Protein AF-A0A804NHC3-F1 (afdb_monomer_lite)

Secondary structure (DSSP, 8-state):
-HHHHHHHHHTTT-TTTS-EEEE-S---EEEETTSEEEGGGGTTT----GGGEEE-SSEEEE-PPTTS-HHHHHHHHHHHHHTS-STTGGGEEEEEGGGS-GGG---S-TTS-SEEEEE-TT-EEESS--S---EEEE--S-TTSGGG---EEEESTTS---

Organism: Zea mays (NCBI:txid4577)

InterPro domains:
  IPR002591 Type I phosphodiesterase/nucleotide pyrophosphatase/phosphate transferase [PF01663] (1-142)
  IPR017850 Alkaline-phosphatase-like, core domain superfamily [G3DSA:3.40.720.10] (1-161)
  IPR017850 Alkaline-phosphatase-like, core domain superfamily [SSF53649] (1-160)

Foldseek 3Di:
DVVVVQVVCVVVVRNQVDKDKDKDPWFKDKAKPVQEWAQVLLVVQDDDDPVQFPDWPPKTAGADDPPDDPVSVQVSLLCSLPVVSTVNSVQKHKDQQVGPDVVVVRRPDPVGHRMMIAGDPRHGYDHDDDPDIDMDMDEDHPCPDPRTDMDIDIHYDPDDDD

Radius of gyration: 21.31 Å; chains: 1; bounding box: 55×35×52 Å

pLDDT: mean 95.4, std 6.3, range [45.69, 98.81]

Structure (mmCIF, N/CA/C/O backbone):
data_AF-A0A804NHC3-F1
#
_entry.id   AF-A0A804NHC3-F1
#
loop_
_atom_site.group_PDB
_atom_site.id
_atom_site.type_symbol
_atom_site.label_atom_id
_atom_site.label_alt_id
_atom_site.label_comp_id
_atom_site.label_asym_id
_atom_site.label_entity_id
_atom_site.label_seq_id
_atom_site.pdbx_PDB_ins_code
_atom_site.Cartn_x
_atom_site.Cartn_y
_atom_site.Cartn_z
_atom_site.occupancy
_atom_site.B_iso_or_equiv
_atom_site.auth_seq_id
_atom_site.auth_comp_id
_atom_site.auth_asym_id
_atom_site.auth_atom_id
_atom_site.pdbx_PDB_model_num
ATOM 1 N N . MET A 1 1 ? -24.848 9.645 10.558 1.00 91.00 1 MET A N 1
ATOM 2 C CA . MET A 1 1 ? -25.068 8.185 10.711 1.00 91.00 1 MET A CA 1
ATOM 3 C C . MET A 1 1 ? -24.759 7.697 12.118 1.00 91.00 1 MET A C 1
ATOM 5 O O . MET A 1 1 ? -25.668 7.161 12.732 1.00 91.00 1 MET A O 1
ATOM 9 N N . LEU A 1 2 ? -23.549 7.920 12.648 1.00 94.94 2 LEU A N 1
ATOM 10 C CA . LEU A 1 2 ? -23.178 7.491 14.006 1.00 94.94 2 LEU A CA 1
ATOM 11 C C . LEU A 1 2 ? -24.168 7.971 15.083 1.00 94.94 2 LEU A C 1
ATOM 13 O O . LEU A 1 2 ? -24.658 7.164 15.860 1.00 94.94 2 LEU A O 1
ATOM 17 N N . GLY A 1 3 ? -24.576 9.243 15.040 1.00 96.31 3 GLY A N 1
ATOM 18 C CA . GLY A 1 3 ? -25.588 9.765 15.968 1.00 96.31 3 GLY A CA 1
ATOM 19 C C . GLY A 1 3 ? -26.942 9.043 15.904 1.00 96.31 3 GLY A C 1
ATOM 20 O O . GLY A 1 3 ? -27.609 8.919 16.920 1.00 96.31 3 GLY A O 1
ATOM 21 N N . ARG A 1 4 ? -27.334 8.489 14.745 1.00 98.00 4 ARG A N 1
ATOM 22 C CA . ARG A 1 4 ? -28.567 7.687 14.623 1.00 98.00 4 ARG A CA 1
ATOM 23 C C . ARG A 1 4 ? -28.433 6.340 15.337 1.00 98.00 4 ARG A C 1
ATOM 25 O O . ARG A 1 4 ? -29.408 5.877 15.918 1.00 98.00 4 ARG A O 1
ATOM 32 N N . LEU A 1 5 ? -27.255 5.716 15.267 1.00 97.06 5 LEU A N 1
ATOM 33 C CA . LEU A 1 5 ? -26.963 4.486 16.006 1.00 97.06 5 LEU A CA 1
ATOM 34 C C . LEU A 1 5 ? -27.005 4.753 17.516 1.00 97.06 5 LEU A C 1
ATOM 36 O O . LEU A 1 5 ? -27.736 4.063 18.216 1.00 97.06 5 LEU A O 1
ATOM 40 N N . ILE A 1 6 ? -26.286 5.783 17.979 1.00 97.06 6 ILE A N 1
ATOM 41 C CA . ILE A 1 6 ? -26.224 6.183 19.396 1.00 97.06 6 ILE A CA 1
ATOM 42 C C . ILE A 1 6 ? -27.629 6.478 19.932 1.00 97.06 6 ILE A C 1
ATOM 44 O O . ILE A 1 6 ? -28.082 5.787 20.839 1.00 97.06 6 ILE A O 1
ATOM 48 N N . ALA A 1 7 ? -28.374 7.381 19.286 1.00 98.06 7 ALA A N 1
ATOM 49 C CA . ALA A 1 7 ? -29.740 7.713 19.695 1.00 98.06 7 ALA A CA 1
ATOM 50 C C . ALA A 1 7 ? -30.670 6.484 19.714 1.00 98.06 7 ALA A C 1
ATOM 52 O O . ALA A 1 7 ? -31.565 6.373 20.549 1.00 98.06 7 ALA A O 1
ATOM 53 N N . GLY A 1 8 ? -30.465 5.532 18.798 1.00 98.31 8 GLY A N 1
ATOM 54 C CA . GLY A 1 8 ? -31.223 4.283 18.766 1.00 98.31 8 GLY A CA 1
ATOM 55 C C . GLY A 1 8 ? -30.918 3.344 19.937 1.00 98.31 8 GLY A C 1
ATOM 56 O O . GLY A 1 8 ? -31.832 2.656 20.401 1.00 98.31 8 GLY A O 1
ATOM 57 N N . LEU A 1 9 ? -29.666 3.308 20.400 1.00 97.94 9 LEU A N 1
ATOM 58 C CA . LEU A 1 9 ? -29.237 2.537 21.570 1.00 97.94 9 LEU A CA 1
ATOM 59 C C . LEU A 1 9 ? -29.714 3.191 22.870 1.00 97.94 9 LEU A C 1
ATOM 61 O O . LEU A 1 9 ? -30.250 2.498 23.734 1.00 97.94 9 LEU A O 1
ATOM 65 N N . GLU A 1 10 ? -29.597 4.514 22.980 1.00 97.69 10 GLU A N 1
ATOM 66 C CA . GLU A 1 10 ? -30.080 5.290 24.129 1.00 97.69 10 GLU A CA 1
ATOM 67 C C . GLU A 1 10 ? -31.594 5.139 24.307 1.00 97.69 10 GLU A C 1
ATOM 69 O O . GLU A 1 10 ? -32.058 4.813 25.395 1.00 97.69 10 GLU A O 1
ATOM 74 N N . ALA A 1 11 ? -32.374 5.258 23.225 1.00 98.38 11 ALA A N 1
ATOM 75 C CA . ALA A 1 11 ? -33.830 5.085 23.265 1.00 98.38 11 ALA A CA 1
ATOM 76 C C . ALA A 1 11 ? -34.277 3.675 23.701 1.00 98.38 11 ALA A C 1
ATOM 78 O O . ALA A 1 11 ? -35.437 3.478 24.057 1.00 98.38 11 ALA A O 1
ATOM 79 N N . ARG A 1 12 ? -33.376 2.687 23.652 1.00 98.12 12 ARG A N 1
ATOM 80 C CA . ARG A 1 12 ? -33.605 1.312 24.124 1.00 98.12 12 ARG A CA 1
ATOM 81 C C . ARG A 1 12 ? -33.011 1.051 25.508 1.00 98.12 12 ARG A C 1
ATOM 83 O O . ARG A 1 12 ? -33.126 -0.068 25.990 1.00 98.12 12 ARG A O 1
ATOM 90 N N . GLY A 1 13 ? -32.372 2.046 26.127 1.00 97.38 13 GLY A N 1
ATOM 91 C CA . GLY A 1 13 ? -31.669 1.895 27.400 1.00 97.38 13 GLY A CA 1
ATOM 92 C C . GLY A 1 13 ? -30.439 0.989 27.323 1.00 97.38 13 GLY A C 1
ATOM 93 O O . GLY A 1 13 ? -30.025 0.474 28.346 1.00 97.38 13 GLY A O 1
ATOM 94 N N . MET A 1 14 ? -29.875 0.770 26.129 1.00 96.88 14 MET A N 1
ATOM 95 C CA . MET A 1 14 ? -28.789 -0.197 25.899 1.00 96.88 14 MET A CA 1
ATOM 96 C C . MET A 1 14 ? -27.424 0.453 25.664 1.00 96.88 14 MET A C 1
ATOM 98 O O . MET A 1 14 ? -26.438 -0.250 25.459 1.00 96.88 14 MET A O 1
ATOM 102 N N . PHE A 1 15 ? -27.351 1.783 25.606 1.00 95.50 15 PHE A N 1
ATOM 103 C CA . PHE A 1 15 ? -26.127 2.472 25.191 1.00 95.50 15 PHE A CA 1
ATOM 104 C C . PHE A 1 15 ? -24.927 2.177 26.106 1.00 95.50 15 PHE A C 1
ATOM 106 O O . PHE A 1 15 ? -23.815 2.022 25.608 1.00 95.50 15 PHE A O 1
ATOM 113 N N . GLU A 1 16 ? -25.162 2.000 27.407 1.00 94.44 16 GLU A N 1
ATOM 114 C CA . GLU A 1 16 ? -24.123 1.665 28.393 1.00 94.44 16 GLU A CA 1
ATOM 115 C C . GLU A 1 16 ? -23.833 0.159 28.507 1.00 94.44 16 GLU A C 1
ATOM 117 O O . GLU A 1 16 ? -22.869 -0.239 29.156 1.00 94.44 16 GLU A O 1
ATOM 122 N N . ASP A 1 17 ? -24.623 -0.690 27.843 1.00 95.25 17 ASP A N 1
ATOM 123 C CA . ASP A 1 17 ? -24.467 -2.151 27.870 1.00 95.25 17 ASP A CA 1
ATOM 124 C C . ASP A 1 17 ? -23.790 -2.699 26.604 1.00 95.25 17 ASP A C 1
ATOM 126 O O . ASP A 1 17 ? -23.394 -3.868 26.538 1.00 95.25 17 ASP A O 1
ATOM 130 N N . VAL A 1 18 ? -23.650 -1.865 25.571 1.00 95.88 18 VAL A N 1
ATOM 131 C CA . VAL A 1 18 ? -23.096 -2.247 24.270 1.00 95.88 18 VAL A CA 1
ATOM 132 C C . VAL A 1 18 ? -21.671 -1.726 24.122 1.00 95.88 18 VAL A C 1
ATOM 134 O O . VAL A 1 18 ? -21.406 -0.534 24.225 1.00 95.88 18 VAL A O 1
ATOM 137 N N . ASN A 1 19 ? -20.750 -2.634 23.795 1.00 96.25 19 ASN A N 1
ATOM 138 C CA . ASN A 1 19 ? -19.387 -2.271 23.414 1.00 96.25 19 ASN A CA 1
ATOM 139 C C . ASN A 1 19 ? -19.358 -1.838 21.945 1.00 96.25 19 ASN A C 1
ATOM 141 O O . ASN A 1 19 ? -19.640 -2.636 21.049 1.00 96.25 19 ASN A O 1
ATOM 145 N N . ILE A 1 20 ? -18.987 -0.587 21.699 1.00 95.31 20 ILE A N 1
ATOM 146 C CA . ILE A 1 20 ? -18.818 -0.002 20.372 1.00 95.31 20 ILE A CA 1
ATOM 147 C C . ILE A 1 20 ? -17.328 0.211 20.134 1.00 95.31 20 ILE A C 1
ATOM 149 O O . ILE A 1 20 ? -16.644 0.830 20.946 1.00 95.31 20 ILE A O 1
ATOM 153 N N . ILE A 1 21 ? -16.840 -0.270 18.992 1.00 96.12 21 ILE A N 1
ATOM 154 C CA . ILE A 1 21 ? -15.496 0.018 18.492 1.00 96.12 21 ILE A CA 1
ATOM 155 C C . ILE A 1 21 ? -15.666 0.733 17.153 1.00 96.12 21 ILE A C 1
ATOM 157 O O . ILE A 1 21 ? -16.113 0.138 16.172 1.00 96.12 21 ILE A O 1
ATOM 161 N N . LEU A 1 22 ? -15.349 2.023 17.128 1.00 96.50 22 LEU A N 1
ATOM 162 C CA . LEU A 1 22 ? -15.301 2.834 15.923 1.00 96.50 22 LEU A CA 1
ATOM 163 C C . LEU A 1 22 ? -13.873 2.826 15.382 1.00 96.50 22 LEU A C 1
ATOM 165 O O . LEU A 1 22 ? -12.938 3.252 16.059 1.00 96.50 22 LEU A O 1
ATOM 169 N N . VAL A 1 23 ? -13.725 2.361 14.147 1.00 97.44 23 VAL A N 1
ATOM 170 C CA . VAL A 1 23 ? -12.436 2.219 13.467 1.00 97.44 23 VAL A CA 1
ATOM 171 C C . VAL A 1 23 ? -12.490 2.839 12.076 1.00 97.44 23 VAL A C 1
ATOM 173 O O . VAL A 1 23 ? -13.568 3.001 11.503 1.00 97.44 23 VAL A O 1
ATOM 176 N N . GLY A 1 24 ? -11.319 3.144 11.528 1.00 97.44 24 GLY A N 1
ATOM 177 C CA . GLY A 1 24 ? -11.111 3.260 10.086 1.00 97.44 24 GLY A CA 1
ATOM 178 C C . GLY A 1 24 ? -10.131 2.186 9.612 1.00 97.44 24 GLY A C 1
ATOM 179 O O . GLY A 1 24 ? -9.425 1.579 10.419 1.00 97.44 24 GLY A O 1
ATOM 180 N N . ASP A 1 25 ? -10.030 1.991 8.310 1.00 97.94 25 ASP A N 1
ATOM 181 C CA . ASP A 1 25 ? -9.044 1.116 7.676 1.00 97.94 25 ASP A CA 1
ATOM 182 C C . ASP A 1 25 ? -7.668 1.784 7.541 1.00 97.94 25 ASP A C 1
ATOM 184 O O . ASP A 1 25 ? -6.656 1.189 7.911 1.00 97.94 25 ASP A O 1
ATOM 188 N N . HIS A 1 26 ? -7.626 3.026 7.062 1.00 98.06 26 HIS A N 1
ATOM 189 C CA . HIS A 1 26 ? -6.405 3.805 6.872 1.00 98.06 26 HIS A CA 1
ATOM 190 C C . HIS A 1 26 ? -6.675 5.315 6.905 1.00 98.06 26 HIS A C 1
ATOM 192 O O . HIS A 1 26 ? -7.815 5.781 6.867 1.00 98.06 26 HIS A O 1
ATOM 198 N N . GLY A 1 27 ? -5.599 6.097 6.958 1.00 98.00 27 GLY A N 1
ATOM 199 C CA . GLY A 1 27 ? -5.665 7.544 6.784 1.00 98.00 27 GLY A CA 1
ATOM 200 C C . GLY A 1 27 ? -5.722 7.983 5.312 1.00 98.00 27 GLY A C 1
ATOM 201 O O . GLY A 1 27 ? -6.096 7.219 4.421 1.00 98.00 27 GLY A O 1
ATOM 202 N N . MET A 1 28 ? -5.376 9.242 5.050 1.00 98.06 28 MET A N 1
ATOM 203 C CA . MET A 1 28 ? -5.448 9.875 3.730 1.00 98.06 28 MET A CA 1
ATOM 204 C C . MET A 1 28 ? -4.435 11.020 3.638 1.00 98.06 28 MET A C 1
ATOM 206 O O . MET A 1 28 ? -4.280 11.790 4.586 1.00 98.06 28 MET A O 1
ATOM 210 N N . VAL A 1 29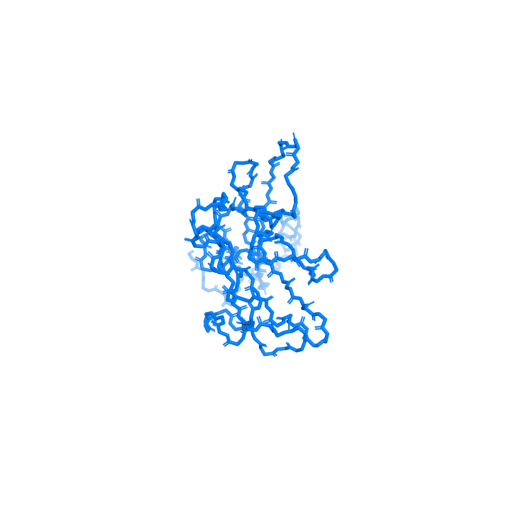 ? -3.802 11.193 2.476 1.00 97.12 29 VAL A N 1
ATOM 211 C CA . VAL A 1 29 ? -2.927 12.338 2.186 1.00 97.12 29 VAL A CA 1
ATOM 212 C C . VAL A 1 29 ? -3.292 13.003 0.863 1.00 97.12 29 VAL A C 1
ATOM 214 O O . VAL A 1 29 ? -3.693 12.347 -0.096 1.00 97.12 29 VAL A O 1
ATOM 217 N N . GLY A 1 30 ? -3.152 14.328 0.806 1.00 96.00 30 GLY A N 1
ATOM 218 C CA . GLY A 1 30 ? -3.321 15.085 -0.430 1.00 96.00 30 GLY A CA 1
ATOM 219 C C . GLY A 1 30 ? -2.191 14.811 -1.425 1.00 96.00 30 GLY A C 1
ATOM 220 O O . GLY A 1 30 ? -1.014 14.811 -1.063 1.00 96.00 30 GLY A O 1
ATOM 221 N N . THR A 1 31 ? -2.545 14.633 -2.692 1.00 93.81 31 THR A N 1
ATOM 222 C CA . THR A 1 31 ? -1.613 14.487 -3.814 1.00 93.81 31 THR A CA 1
ATOM 223 C C . THR A 1 31 ? -1.918 15.536 -4.878 1.00 93.81 31 THR A C 1
ATOM 225 O O . THR A 1 31 ? -3.068 15.932 -5.050 1.00 93.81 31 THR A O 1
ATOM 228 N N . CYS A 1 32 ? -0.886 16.009 -5.575 1.00 88.19 32 CYS A N 1
ATOM 229 C CA . CYS A 1 32 ? -0.989 16.975 -6.671 1.00 88.19 32 CYS A CA 1
ATOM 230 C C . CYS A 1 32 ? 0.146 16.748 -7.677 1.00 88.19 32 CYS A C 1
ATOM 232 O O . CYS A 1 32 ? 1.221 16.264 -7.306 1.00 88.19 32 CYS A O 1
ATOM 234 N N . ASP A 1 33 ? -0.027 17.231 -8.906 1.00 80.56 33 ASP A N 1
ATOM 235 C CA . ASP A 1 33 ? 0.879 17.011 -10.053 1.00 80.56 33 ASP A CA 1
ATOM 236 C C . ASP A 1 33 ? 2.236 17.745 -9.998 1.00 80.56 33 ASP A C 1
ATOM 238 O O . ASP A 1 33 ? 2.908 17.988 -11.001 1.00 80.56 33 ASP A O 1
ATOM 242 N N . ARG A 1 34 ? 2.702 18.076 -8.791 1.00 82.19 34 ARG A N 1
ATOM 243 C CA . ARG A 1 34 ? 4.067 18.561 -8.531 1.00 82.19 34 ARG A CA 1
ATOM 244 C C . ARG A 1 34 ? 4.989 17.461 -8.003 1.00 82.19 34 ARG A C 1
ATOM 246 O O . ARG A 1 34 ? 6.190 17.506 -8.270 1.00 82.19 34 ARG A O 1
ATOM 253 N N . LYS A 1 35 ? 4.430 16.473 -7.300 1.00 93.75 35 LYS A N 1
ATOM 254 C CA . LYS A 1 35 ? 5.140 15.369 -6.641 1.00 93.75 35 LYS A CA 1
ATOM 255 C C . LYS A 1 35 ? 4.993 14.074 -7.450 1.00 93.75 35 LYS A C 1
ATOM 257 O O . LYS A 1 35 ? 4.358 13.126 -7.006 1.00 93.75 35 LYS A O 1
ATOM 262 N N . LEU A 1 36 ? 5.525 14.074 -8.671 1.00 95.06 36 LEU A N 1
ATOM 263 C CA . LEU A 1 36 ? 5.405 12.964 -9.626 1.00 95.06 36 LEU A CA 1
ATOM 264 C C . LEU A 1 36 ? 6.765 12.334 -9.925 1.00 95.06 36 LEU A C 1
ATOM 266 O O . LEU A 1 36 ? 7.725 13.074 -10.140 1.00 95.06 36 LEU A O 1
ATOM 270 N N . VAL A 1 37 ? 6.803 11.006 -9.998 1.00 96.50 37 VAL A N 1
ATOM 271 C CA . VAL A 1 37 ? 7.880 10.208 -10.603 1.00 96.50 37 VAL A CA 1
ATOM 272 C C . VAL A 1 37 ? 7.319 9.556 -11.865 1.00 96.50 37 VAL A C 1
ATOM 274 O O . VAL A 1 37 ? 6.265 8.920 -11.808 1.00 96.50 37 VAL A O 1
ATOM 277 N N . PHE A 1 38 ? 7.997 9.720 -13.002 1.00 95.56 38 PHE A N 1
ATOM 278 C CA . PHE A 1 38 ? 7.553 9.155 -14.279 1.00 95.56 38 PHE A CA 1
ATOM 279 C C . PHE A 1 38 ? 8.408 7.954 -14.673 1.00 95.56 38 PHE A C 1
ATOM 281 O O . PHE A 1 38 ? 9.619 8.083 -14.833 1.00 95.56 38 PHE A O 1
ATOM 288 N N . LEU A 1 39 ? 7.782 6.791 -14.867 1.00 96.81 39 LEU A N 1
ATOM 289 C CA . LEU A 1 39 ? 8.512 5.559 -15.183 1.00 96.81 39 LEU A CA 1
ATOM 290 C C . LEU A 1 39 ? 9.156 5.585 -16.576 1.00 96.81 39 LEU A C 1
ATOM 292 O O . LEU A 1 39 ? 10.204 4.977 -16.757 1.00 96.81 39 LEU A O 1
ATOM 296 N N . GLU A 1 40 ? 8.598 6.315 -17.546 1.00 95.94 40 GLU A N 1
ATOM 297 C CA . GLU A 1 40 ? 9.216 6.462 -18.875 1.00 95.94 40 GLU A CA 1
ATOM 298 C C . GLU A 1 40 ? 10.606 7.120 -18.838 1.00 95.94 40 GLU A C 1
ATOM 300 O O . GLU A 1 40 ? 11.427 6.870 -19.718 1.00 95.94 40 GLU A O 1
ATOM 305 N N . GLU A 1 41 ? 10.906 7.923 -17.809 1.00 96.75 41 GLU A N 1
ATOM 306 C CA . GLU A 1 41 ? 12.218 8.564 -17.651 1.00 96.75 41 GLU A CA 1
ATOM 307 C C . GLU A 1 41 ? 13.324 7.542 -17.311 1.00 96.75 41 GLU A C 1
ATOM 309 O O . GLU A 1 41 ? 14.508 7.854 -17.438 1.00 96.75 41 GLU A O 1
ATOM 314 N N . LEU A 1 42 ? 12.957 6.301 -16.957 1.00 97.81 42 LEU A N 1
ATOM 315 C CA . LEU A 1 42 ? 13.883 5.183 -16.741 1.00 97.81 42 LEU A CA 1
ATOM 316 C C . LEU A 1 42 ? 14.326 4.481 -18.032 1.00 97.81 42 LEU A C 1
ATOM 318 O O . LEU A 1 42 ? 15.210 3.628 -17.963 1.00 97.81 42 LEU A O 1
ATOM 322 N N . ALA A 1 43 ? 13.786 4.852 -19.200 1.00 96.94 43 ALA A N 1
ATOM 323 C CA . ALA A 1 43 ? 14.103 4.221 -20.485 1.00 96.94 43 ALA A CA 1
ATOM 324 C C . ALA A 1 43 ? 15.612 4.050 -20.791 1.00 96.94 43 ALA A C 1
ATOM 326 O O . ALA A 1 43 ? 15.961 3.038 -21.398 1.00 96.94 43 ALA A O 1
ATOM 327 N N . PRO A 1 44 ? 16.531 4.953 -20.372 1.00 97.81 44 PRO A N 1
ATOM 328 C CA . PRO A 1 44 ? 17.969 4.740 -20.570 1.00 97.81 44 PRO A CA 1
ATOM 329 C C . PRO A 1 44 ? 18.570 3.556 -19.791 1.00 97.81 44 PRO A C 1
ATOM 331 O O . PRO A 1 44 ? 19.627 3.068 -20.180 1.00 97.81 44 PRO A O 1
ATOM 334 N N . TRP A 1 45 ? 17.928 3.105 -18.709 1.00 98.25 45 TRP A N 1
ATOM 335 C CA . TRP A 1 45 ? 18.373 1.968 -17.889 1.00 98.25 45 TRP A CA 1
ATOM 336 C C . TRP A 1 45 ? 17.544 0.718 -18.142 1.00 98.25 45 TRP A C 1
ATOM 338 O O . TRP A 1 45 ? 18.069 -0.397 -18.132 1.00 98.25 45 TRP A O 1
ATOM 348 N N . ILE A 1 46 ? 16.238 0.894 -18.340 1.00 97.31 46 ILE A N 1
ATOM 349 C CA . ILE A 1 46 ? 15.303 -0.206 -18.513 1.00 97.31 46 ILE A CA 1
ATOM 350 C C . ILE A 1 46 ? 14.061 0.229 -19.287 1.00 97.31 46 ILE A C 1
ATOM 352 O O . ILE A 1 46 ? 13.402 1.216 -18.964 1.00 97.31 46 ILE A O 1
ATOM 356 N N . GLU A 1 47 ? 13.699 -0.568 -20.288 1.00 94.19 47 GLU A N 1
ATOM 357 C CA . GLU A 1 47 ? 12.432 -0.424 -20.995 1.00 94.19 47 GLU A CA 1
ATOM 358 C C . GLU A 1 47 ? 11.336 -1.201 -20.250 1.00 94.19 47 GLU A C 1
ATOM 360 O O . GLU A 1 47 ? 11.166 -2.409 -20.426 1.00 94.19 47 GLU A O 1
ATOM 365 N N . LEU A 1 48 ? 10.600 -0.505 -19.381 1.00 94.12 48 LEU A N 1
ATOM 366 C CA . LEU A 1 48 ? 9.459 -1.078 -18.669 1.00 94.12 48 LEU A CA 1
ATOM 367 C C . LEU A 1 48 ? 8.236 -1.147 -19.582 1.00 94.12 48 LEU A C 1
ATOM 369 O O . LEU A 1 48 ? 7.745 -0.128 -20.072 1.00 94.12 48 LEU A O 1
ATOM 373 N N . LYS A 1 49 ? 7.700 -2.354 -19.763 1.00 92.44 49 LYS A N 1
ATOM 374 C CA . LYS A 1 49 ? 6.439 -2.548 -20.478 1.00 92.44 49 LYS A CA 1
ATOM 375 C C . LYS A 1 49 ? 5.255 -2.382 -19.531 1.00 92.44 49 LYS A C 1
ATOM 377 O O . LYS A 1 49 ? 5.308 -2.749 -18.358 1.00 92.44 49 LYS A O 1
ATOM 382 N N . SER A 1 50 ? 4.163 -1.823 -20.046 1.00 92.81 50 SER A N 1
ATOM 383 C CA . SER A 1 50 ? 2.973 -1.513 -19.246 1.00 92.81 50 SER A CA 1
ATOM 384 C C . SER A 1 50 ? 2.289 -2.740 -18.652 1.00 92.81 50 SER A C 1
ATOM 386 O O . SER A 1 50 ? 1.683 -2.638 -17.595 1.00 92.81 50 SER A O 1
ATOM 388 N N . ASP A 1 51 ? 2.389 -3.888 -19.317 1.00 95.50 51 ASP A N 1
ATOM 389 C CA . ASP A 1 51 ? 1.843 -5.169 -18.862 1.00 95.50 51 ASP A CA 1
ATOM 390 C C . ASP A 1 51 ? 2.621 -5.777 -17.684 1.00 95.50 51 ASP A C 1
ATOM 392 O O . ASP A 1 51 ? 2.101 -6.664 -17.011 1.00 95.50 51 ASP A O 1
ATOM 396 N N . TRP A 1 52 ? 3.826 -5.281 -17.380 1.00 96.62 52 TRP A N 1
ATOM 397 C CA . TRP A 1 52 ? 4.578 -5.694 -16.191 1.00 96.62 52 TRP A CA 1
ATOM 398 C C . TRP A 1 52 ? 4.063 -5.000 -14.924 1.00 96.62 52 TRP A C 1
ATOM 400 O O . TRP A 1 52 ? 4.268 -5.504 -13.820 1.00 96.62 52 TRP A O 1
ATOM 410 N N . VAL A 1 53 ? 3.427 -3.831 -15.059 1.00 97.50 53 VAL A N 1
ATOM 411 C CA . VAL A 1 53 ? 2.982 -2.992 -13.938 1.00 97.50 53 VAL A CA 1
ATOM 412 C C . VAL A 1 53 ? 1.569 -3.394 -13.518 1.00 97.50 53 VAL A C 1
ATOM 414 O O . VAL A 1 53 ? 0.599 -3.141 -14.226 1.00 97.50 53 VAL A O 1
ATOM 417 N N . LEU A 1 54 ? 1.445 -3.999 -12.337 1.00 97.44 54 LEU A N 1
ATOM 418 C CA . LEU A 1 54 ? 0.175 -4.491 -11.785 1.00 97.44 54 LEU A CA 1
ATOM 419 C C . LEU A 1 54 ? -0.529 -3.458 -10.896 1.00 97.44 54 LEU A C 1
ATOM 421 O O . LEU A 1 54 ? -1.751 -3.452 -10.787 1.00 97.44 54 LEU A O 1
ATOM 425 N N . SER A 1 55 ? 0.249 -2.591 -10.254 1.00 97.19 55 SER A N 1
ATOM 426 C CA . SER A 1 55 ? -0.212 -1.446 -9.467 1.00 97.19 55 SER A CA 1
ATOM 427 C C . SER A 1 55 ? 0.801 -0.326 -9.627 1.00 97.19 55 SER A C 1
ATOM 429 O O . SER A 1 55 ? 1.988 -0.612 -9.760 1.00 97.19 55 SER A O 1
ATOM 431 N N . MET A 1 56 ? 0.351 0.930 -9.627 1.00 94.50 56 MET A N 1
ATOM 432 C CA . MET A 1 56 ? 1.211 2.072 -9.943 1.00 94.50 56 MET A CA 1
ATOM 433 C C . MET A 1 56 ? 1.370 3.049 -8.776 1.00 94.50 56 MET A C 1
ATOM 435 O O . MET A 1 56 ? 2.491 3.282 -8.353 1.00 94.50 56 MET A O 1
ATOM 439 N N . THR A 1 57 ? 0.281 3.610 -8.239 1.00 94.62 57 THR A N 1
ATOM 440 C CA . THR A 1 57 ? 0.325 4.598 -7.144 1.00 94.62 57 THR A CA 1
ATOM 441 C C . THR A 1 57 ? -0.605 4.193 -6.002 1.00 94.62 57 THR A C 1
ATOM 443 O O . THR A 1 57 ? -1.730 3.783 -6.286 1.00 94.62 57 THR A O 1
ATOM 446 N N . PRO A 1 58 ? -0.196 4.376 -4.730 1.00 96.06 58 PRO A N 1
ATOM 447 C CA . PRO A 1 58 ? 1.132 4.829 -4.282 1.00 96.06 58 PRO A CA 1
ATOM 448 C C . PRO A 1 58 ? 2.159 3.699 -4.137 1.00 96.06 58 PRO A C 1
ATOM 450 O O . PRO A 1 58 ? 3.344 3.971 -3.979 1.00 96.06 58 PRO A O 1
ATOM 453 N N . LEU A 1 59 ? 1.715 2.444 -4.204 1.00 98.06 59 LEU A N 1
ATOM 454 C CA . LEU A 1 59 ? 2.581 1.274 -4.175 1.00 98.06 59 LEU A CA 1
ATOM 455 C C . LEU A 1 59 ? 2.725 0.731 -5.597 1.00 98.06 59 LEU A C 1
ATOM 457 O O . LEU A 1 59 ? 1.754 0.256 -6.201 1.00 98.06 59 LEU A O 1
ATOM 461 N N . LEU A 1 60 ? 3.944 0.815 -6.125 1.00 98.56 60 LEU A N 1
ATOM 462 C CA . LEU A 1 60 ? 4.286 0.261 -7.428 1.00 98.56 60 LEU A CA 1
ATOM 463 C C . LEU A 1 60 ? 4.514 -1.237 -7.266 1.00 98.56 60 LEU A C 1
ATOM 465 O O . LEU A 1 60 ? 5.323 -1.653 -6.446 1.00 98.56 60 LEU A O 1
ATOM 469 N N . ALA A 1 61 ? 3.809 -2.053 -8.037 1.00 98.56 61 ALA A N 1
ATOM 470 C CA . ALA A 1 61 ? 3.973 -3.499 -8.010 1.00 98.56 61 ALA A CA 1
ATOM 471 C C . ALA A 1 61 ? 4.228 -3.998 -9.428 1.00 98.56 61 ALA A C 1
ATOM 473 O O . ALA A 1 61 ? 3.422 -3.755 -10.329 1.00 98.56 61 ALA A O 1
ATOM 474 N N . ILE A 1 62 ? 5.353 -4.680 -9.624 1.00 98.62 62 ILE A N 1
ATOM 475 C CA . ILE A 1 62 ? 5.830 -5.109 -10.937 1.00 98.62 62 ILE A CA 1
ATOM 476 C C . ILE A 1 62 ? 6.023 -6.625 -10.937 1.00 98.62 62 ILE A C 1
ATOM 478 O O . ILE A 1 62 ? 6.572 -7.213 -10.002 1.00 98.62 62 ILE A O 1
ATOM 482 N N . ARG A 1 63 ? 5.571 -7.265 -12.014 1.00 98.12 63 ARG A N 1
ATOM 483 C CA . ARG A 1 63 ? 5.836 -8.666 -12.324 1.00 98.12 63 ARG A CA 1
ATOM 484 C C . ARG A 1 63 ? 6.416 -8.758 -13.736 1.00 98.12 63 ARG A C 1
ATOM 486 O O . ARG A 1 63 ? 5.655 -8.678 -14.699 1.00 98.12 63 ARG A O 1
ATOM 493 N N . PRO A 1 64 ? 7.740 -8.916 -13.868 1.00 97.50 64 PRO A N 1
ATOM 494 C CA . PRO A 1 64 ? 8.351 -9.203 -15.157 1.00 97.50 64 PRO A CA 1
ATOM 495 C C . PRO A 1 64 ? 7.868 -10.559 -15.707 1.00 97.50 64 PRO A C 1
ATOM 497 O O . PRO A 1 64 ? 7.448 -11.420 -14.926 1.00 97.50 64 PRO A O 1
ATOM 500 N N . PRO A 1 65 ? 7.911 -10.762 -17.033 1.00 96.44 65 PRO A N 1
ATOM 501 C CA . PRO A 1 65 ? 7.608 -12.039 -17.659 1.00 96.44 65 PRO A CA 1
ATOM 502 C C . PRO A 1 65 ? 8.718 -13.054 -17.378 1.00 96.44 65 PRO A C 1
ATOM 504 O O . PRO A 1 65 ? 9.837 -12.693 -17.002 1.00 96.44 65 PRO A O 1
ATOM 507 N N . ASP A 1 66 ? 8.422 -14.325 -17.635 1.00 95.06 66 ASP A N 1
ATOM 508 C CA . ASP A 1 66 ? 9.410 -15.396 -17.536 1.00 95.06 66 ASP A CA 1
ATOM 509 C C . ASP A 1 66 ? 10.655 -15.084 -18.386 1.00 95.06 66 ASP A C 1
ATOM 511 O O . ASP A 1 66 ? 10.567 -14.571 -19.505 1.00 95.06 66 ASP A O 1
ATOM 515 N N . GLY A 1 67 ? 11.833 -15.388 -17.838 1.00 96.12 67 GLY A N 1
ATOM 516 C CA . GLY A 1 67 ? 13.127 -15.098 -18.463 1.00 96.12 67 GLY A CA 1
ATOM 517 C C . GLY A 1 67 ? 13.683 -13.697 -18.182 1.00 96.12 67 GLY A C 1
ATOM 518 O O . GLY A 1 67 ? 14.843 -13.449 -18.501 1.00 96.12 67 GLY A O 1
ATOM 519 N N . VAL A 1 68 ? 12.916 -12.799 -17.552 1.00 97.00 68 VAL A N 1
ATOM 520 C CA . VAL A 1 68 ? 13.423 -11.510 -17.057 1.00 97.00 68 VAL A CA 1
ATOM 521 C C . VAL A 1 68 ? 13.696 -11.610 -15.558 1.00 97.00 68 VAL A C 1
ATOM 523 O O . VAL A 1 68 ? 12.787 -11.873 -14.774 1.00 97.00 68 VAL A O 1
ATOM 526 N N . SER A 1 69 ? 14.947 -11.377 -15.158 1.00 97.62 69 SER A N 1
ATOM 527 C CA . SER A 1 69 ? 15.366 -11.430 -13.753 1.00 97.62 69 SER A CA 1
ATOM 528 C C . SER A 1 69 ? 14.769 -10.270 -12.939 1.00 97.62 69 SER A C 1
ATOM 530 O O . SER A 1 69 ? 15.032 -9.110 -13.275 1.00 97.62 69 SER A O 1
ATOM 532 N N . PRO A 1 70 ? 14.001 -10.536 -11.862 1.00 98.19 70 PRO A N 1
ATOM 533 C CA . PRO A 1 70 ? 13.509 -9.483 -10.981 1.00 98.19 70 PRO A CA 1
ATOM 534 C C . PRO A 1 70 ? 14.627 -8.651 -10.345 1.00 98.19 70 PRO A C 1
ATOM 536 O O . PRO A 1 70 ? 14.512 -7.427 -10.290 1.00 98.19 70 PRO A O 1
ATOM 539 N N . ASP A 1 71 ? 15.726 -9.289 -9.936 1.00 98.38 71 ASP A N 1
ATOM 540 C CA . ASP A 1 71 ? 16.902 -8.633 -9.358 1.00 98.38 71 ASP A CA 1
ATOM 541 C C . ASP A 1 71 ? 17.515 -7.612 -10.327 1.00 98.38 71 ASP A C 1
ATOM 543 O O . ASP A 1 71 ? 17.811 -6.478 -9.947 1.00 98.38 71 ASP A O 1
ATOM 547 N N . GLU A 1 72 ? 17.652 -7.976 -11.608 1.00 98.25 72 GLU A N 1
ATOM 548 C CA . GLU A 1 72 ? 18.178 -7.061 -12.628 1.00 98.25 72 GLU A CA 1
ATOM 549 C C . GLU A 1 72 ? 17.251 -5.867 -12.864 1.00 98.25 72 GLU A C 1
ATOM 551 O O . GLU A 1 72 ? 17.724 -4.748 -13.078 1.00 98.25 72 GLU A O 1
ATOM 556 N N . VAL A 1 73 ? 15.934 -6.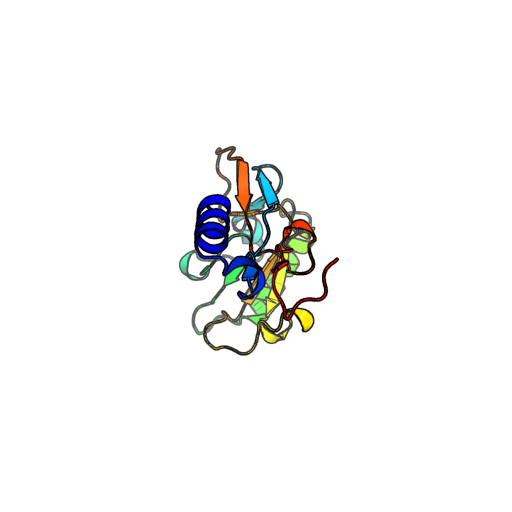092 -12.832 1.00 98.50 73 VAL A N 1
ATOM 557 C CA . VAL A 1 73 ? 14.938 -5.023 -12.963 1.00 98.50 73 VAL A CA 1
ATOM 558 C C . VAL A 1 73 ? 15.054 -4.058 -11.784 1.00 98.50 73 VAL A C 1
ATOM 560 O O . VAL A 1 73 ? 15.148 -2.850 -12.003 1.00 98.50 73 VAL A O 1
ATOM 563 N N . VAL A 1 74 ? 15.114 -4.570 -10.550 1.00 98.75 74 VAL A N 1
ATOM 564 C CA . VAL A 1 74 ? 15.295 -3.754 -9.337 1.00 98.75 74 VAL A CA 1
ATOM 565 C C . VAL A 1 74 ? 16.592 -2.951 -9.404 1.00 98.75 74 VAL A C 1
ATOM 567 O O . VAL A 1 74 ? 16.567 -1.743 -9.162 1.00 98.75 74 VAL A O 1
ATOM 570 N N . ALA A 1 75 ? 17.707 -3.581 -9.785 1.00 98.75 75 ALA A N 1
ATOM 571 C CA . ALA A 1 75 ? 19.006 -2.923 -9.890 1.00 98.75 75 ALA A CA 1
ATOM 572 C C . ALA A 1 75 ? 18.994 -1.775 -10.912 1.00 98.75 75 ALA A C 1
ATOM 574 O O . ALA A 1 75 ? 19.341 -0.646 -10.566 1.00 98.75 75 ALA A O 1
ATOM 575 N N . LYS A 1 76 ? 18.524 -2.030 -12.142 1.00 98.62 76 LYS A N 1
ATOM 576 C CA . LYS A 1 76 ? 18.447 -1.016 -13.212 1.00 98.62 76 LYS A CA 1
ATOM 577 C C . LYS A 1 76 ? 17.509 0.133 -12.856 1.00 98.62 76 LYS A C 1
ATOM 579 O O . LYS A 1 76 ? 17.830 1.293 -13.106 1.00 98.62 76 LYS A O 1
ATOM 584 N N . MET A 1 77 ? 16.354 -0.168 -12.258 1.00 98.69 77 MET A N 1
ATOM 585 C CA . MET A 1 77 ? 15.427 0.874 -11.818 1.00 98.69 77 MET A CA 1
ATOM 586 C C . MET A 1 77 ? 16.042 1.738 -10.715 1.00 98.69 77 MET A C 1
ATOM 588 O O . MET A 1 77 ? 15.998 2.959 -10.824 1.00 98.69 77 MET A O 1
ATOM 592 N N . ASN A 1 78 ? 16.646 1.138 -9.685 1.00 98.81 78 ASN A N 1
ATOM 593 C CA . ASN A 1 78 ? 17.287 1.892 -8.605 1.00 98.81 78 ASN A CA 1
ATOM 594 C C . ASN A 1 78 ? 18.486 2.718 -9.098 1.00 98.81 78 ASN A C 1
ATOM 596 O O . ASN A 1 78 ? 18.679 3.836 -8.625 1.00 98.81 78 ASN A O 1
ATOM 600 N N . GLU A 1 79 ? 19.254 2.223 -10.073 1.00 98.69 79 GLU A N 1
ATOM 601 C CA . GLU A 1 79 ? 20.312 3.001 -10.728 1.00 98.69 79 GLU A CA 1
ATOM 602 C C . GLU A 1 79 ? 19.740 4.248 -11.421 1.00 98.69 79 GLU A C 1
ATOM 604 O O . GLU A 1 79 ? 20.210 5.365 -11.191 1.00 98.69 79 GLU A O 1
ATOM 609 N N . GLY A 1 80 ? 18.680 4.081 -12.218 1.00 98.56 80 GLY A N 1
ATOM 610 C CA . GLY A 1 80 ? 18.017 5.192 -12.897 1.00 98.56 80 GLY A CA 1
ATOM 611 C C . GLY A 1 80 ? 17.403 6.204 -11.930 1.00 98.56 80 GLY A C 1
ATOM 612 O O . GLY A 1 80 ? 17.608 7.410 -12.091 1.00 98.56 80 GLY A O 1
ATOM 613 N N . LEU A 1 81 ? 16.725 5.732 -10.882 1.00 98.56 81 LEU A N 1
ATOM 614 C CA . LEU A 1 81 ? 16.132 6.569 -9.833 1.00 98.56 81 LEU A CA 1
ATOM 615 C C . LEU A 1 81 ? 17.197 7.347 -9.043 1.00 98.56 81 LEU A C 1
ATOM 617 O O . LEU A 1 81 ? 16.999 8.523 -8.744 1.00 98.56 81 LEU A O 1
ATOM 621 N N . GLY A 1 82 ? 18.351 6.731 -8.772 1.00 98.25 82 GLY A N 1
ATOM 622 C CA . GLY A 1 82 ? 19.485 7.355 -8.082 1.00 98.25 82 GLY A CA 1
ATOM 623 C C . GLY A 1 82 ? 20.364 8.255 -8.959 1.00 98.25 82 GLY A C 1
ATOM 624 O O . GLY A 1 82 ? 21.246 8.938 -8.443 1.00 98.25 82 GLY A O 1
ATOM 625 N N . SER A 1 83 ? 20.142 8.291 -10.275 1.00 97.88 83 SER A N 1
ATOM 626 C CA . SER A 1 83 ? 21.009 9.008 -11.224 1.00 97.88 83 SER A CA 1
ATOM 627 C C . SER A 1 83 ? 20.880 10.538 -11.197 1.00 97.88 83 SER A C 1
ATOM 629 O O . SER A 1 83 ? 21.675 11.234 -11.830 1.00 97.88 83 SER A O 1
ATOM 631 N N . GLY A 1 84 ? 19.835 11.068 -10.550 1.00 97.00 84 GLY A N 1
ATOM 632 C CA . GLY A 1 84 ? 19.459 12.486 -10.605 1.00 97.00 84 GLY A CA 1
ATOM 633 C 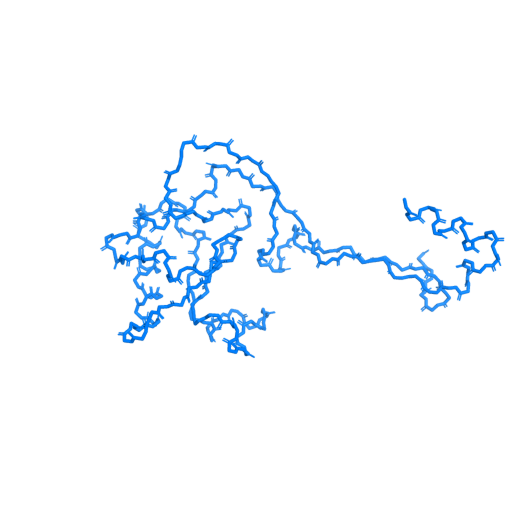C . GLY A 1 84 ? 18.847 12.937 -11.940 1.00 97.00 84 GLY A C 1
ATOM 634 O O . GLY A 1 84 ? 18.548 14.118 -12.104 1.00 97.00 84 G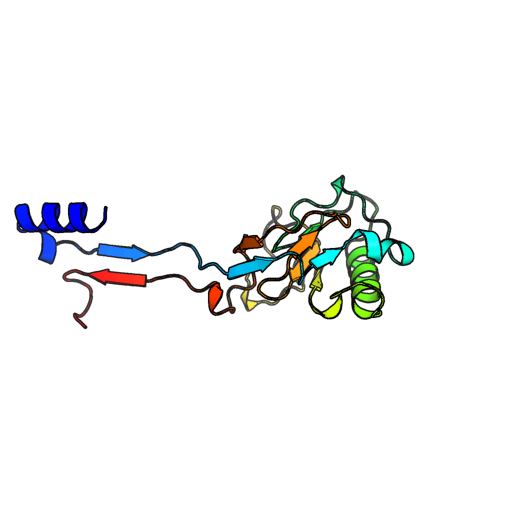LY A O 1
ATOM 635 N N . LYS A 1 85 ? 18.655 12.024 -12.904 1.00 97.38 85 LYS A N 1
ATOM 636 C CA . LYS A 1 85 ? 18.041 12.321 -14.212 1.00 97.38 85 LYS A CA 1
ATOM 637 C C . LYS A 1 85 ? 16.541 12.023 -14.260 1.00 97.38 85 LYS A C 1
ATOM 639 O O . LYS A 1 85 ? 15.860 12.567 -15.123 1.00 97.38 85 LYS A O 1
ATOM 644 N N . VAL A 1 86 ? 16.039 11.191 -13.347 1.00 96.94 86 VAL A N 1
ATOM 645 C CA . VAL A 1 86 ? 14.603 10.945 -13.165 1.00 96.94 86 VAL A CA 1
ATOM 646 C C . VAL A 1 86 ? 14.067 11.960 -12.170 1.00 96.94 86 VAL A C 1
ATOM 648 O O . VAL A 1 86 ? 14.565 12.066 -11.047 1.00 96.94 86 VAL A O 1
ATOM 651 N N . LYS A 1 87 ? 13.048 12.721 -12.565 1.00 95.62 87 LYS A N 1
ATOM 652 C CA . LYS A 1 87 ? 12.457 13.733 -11.691 1.00 95.62 87 LYS A CA 1
ATOM 653 C C . LYS A 1 87 ? 11.879 13.070 -10.437 1.00 95.62 87 LYS A C 1
ATOM 655 O O . LYS A 1 87 ? 11.043 12.177 -10.549 1.00 95.62 87 LYS A O 1
ATOM 660 N N . ASN A 1 88 ? 12.267 13.578 -9.263 1.00 96.81 88 ASN A N 1
ATOM 661 C CA . ASN A 1 88 ? 11.864 13.060 -7.950 1.00 96.81 88 ASN A CA 1
ATOM 662 C C . ASN A 1 88 ? 12.250 11.581 -7.723 1.00 96.81 88 ASN A C 1
ATOM 664 O O . ASN A 1 88 ? 11.652 10.923 -6.867 1.00 96.81 88 ASN A O 1
ATOM 668 N N . GLY A 1 89 ? 13.199 11.039 -8.497 1.00 97.81 89 GLY A N 1
ATOM 669 C CA . GLY A 1 89 ? 13.608 9.636 -8.418 1.00 97.81 89 GLY A CA 1
ATOM 670 C C . GLY A 1 89 ? 14.096 9.230 -7.027 1.00 97.81 89 GLY A C 1
ATOM 671 O O . GLY A 1 89 ? 13.850 8.108 -6.601 1.00 97.81 89 GLY A O 1
ATOM 672 N N . GLU A 1 90 ? 14.664 10.164 -6.265 1.00 97.81 90 GLU A N 1
ATOM 673 C CA . GLU A 1 90 ? 15.116 9.971 -4.886 1.00 97.81 90 GLU A CA 1
ATOM 674 C C . GLU A 1 90 ? 13.992 9.605 -3.900 1.00 97.81 90 GLU A C 1
ATOM 676 O O . GLU A 1 90 ? 14.268 9.102 -2.812 1.00 97.81 90 GLU A O 1
ATOM 681 N N . TYR A 1 91 ? 12.729 9.847 -4.267 1.00 97.81 91 TYR A N 1
ATOM 682 C CA . TYR A 1 91 ? 11.565 9.539 -3.435 1.00 97.81 91 TYR A CA 1
ATOM 683 C C . TYR A 1 91 ? 10.936 8.181 -3.736 1.00 97.81 91 TYR A C 1
ATOM 685 O O . TYR A 1 91 ? 10.034 7.787 -3.002 1.00 97.81 91 TYR A O 1
ATOM 693 N N . LEU A 1 92 ? 11.368 7.477 -4.785 1.00 98.56 92 LEU A N 1
ATOM 694 C CA . LEU A 1 92 ? 10.933 6.119 -5.101 1.00 98.56 92 LEU A CA 1
ATOM 695 C C . LEU A 1 92 ? 12.110 5.166 -4.910 1.00 98.56 92 LEU A C 1
ATOM 697 O O . LEU A 1 92 ? 13.195 5.395 -5.435 1.00 98.56 92 LEU A O 1
ATOM 701 N N . LYS A 1 93 ? 11.886 4.061 -4.201 1.00 98.56 93 LYS A N 1
ATOM 702 C CA . LYS A 1 93 ? 12.867 2.982 -4.098 1.00 98.56 93 LYS A CA 1
ATOM 703 C C . LYS A 1 93 ? 12.234 1.641 -4.425 1.00 98.56 93 LYS A C 1
ATOM 705 O O . LYS A 1 93 ? 11.163 1.318 -3.911 1.00 98.56 93 LYS A O 1
ATOM 710 N N . MET A 1 94 ? 12.918 0.878 -5.269 1.00 98.81 94 MET A N 1
ATOM 711 C CA . MET A 1 94 ? 12.514 -0.461 -5.678 1.00 98.81 94 MET A CA 1
ATOM 712 C C . MET A 1 94 ? 13.162 -1.512 -4.784 1.00 98.81 94 MET A C 1
ATOM 714 O O . MET A 1 94 ? 14.321 -1.376 -4.390 1.00 98.81 94 MET A O 1
ATOM 718 N N . TYR A 1 95 ? 12.413 -2.569 -4.515 1.00 98.81 95 TYR A N 1
ATOM 719 C CA . TYR A 1 95 ? 12.814 -3.708 -3.706 1.00 98.81 95 TYR A CA 1
ATOM 720 C C . TYR A 1 95 ? 12.363 -4.990 -4.396 1.00 98.81 95 TYR A C 1
ATOM 722 O O . TYR A 1 95 ? 11.283 -5.030 -4.999 1.00 98.81 95 TYR A O 1
ATOM 730 N N . LEU A 1 96 ? 13.146 -6.054 -4.244 1.00 98.81 96 LEU A N 1
ATOM 731 C CA . LEU A 1 96 ? 12.564 -7.391 -4.263 1.00 98.81 96 LEU A CA 1
ATOM 732 C C . LEU A 1 96 ? 11.633 -7.516 -3.060 1.00 98.81 96 LEU A C 1
ATOM 734 O O . LEU A 1 96 ? 11.910 -6.954 -1.997 1.00 98.81 96 LEU A O 1
ATOM 738 N N . LYS A 1 97 ? 10.512 -8.224 -3.198 1.00 98.38 97 LYS A N 1
ATOM 739 C CA . LYS A 1 97 ? 9.537 -8.317 -2.102 1.00 98.38 97 LYS A CA 1
ATOM 740 C C . LYS A 1 97 ? 10.146 -8.927 -0.831 1.00 98.38 97 LYS A C 1
ATOM 742 O O . LYS A 1 97 ? 9.735 -8.564 0.265 1.00 98.38 97 LYS A O 1
ATOM 747 N N . GLU A 1 98 ? 11.137 -9.807 -0.968 1.00 98.12 98 GLU A N 1
ATOM 748 C CA . GLU A 1 98 ? 11.881 -10.439 0.127 1.00 98.12 98 GLU A CA 1
ATOM 749 C C . GLU A 1 98 ? 12.817 -9.459 0.860 1.00 98.12 98 GLU A C 1
ATOM 751 O O . GLU A 1 98 ? 13.205 -9.711 1.997 1.00 98.12 98 GLU A O 1
ATOM 756 N N . GLU A 1 99 ? 13.156 -8.330 0.234 1.00 98.44 99 GLU A N 1
ATOM 757 C CA . GLU A 1 99 ? 14.053 -7.296 0.770 1.00 98.44 99 GLU A CA 1
ATOM 758 C C . GLU A 1 99 ? 13.302 -6.077 1.328 1.00 98.44 99 GLU A C 1
ATOM 760 O O . GLU A 1 99 ? 13.917 -5.088 1.742 1.00 98.44 99 GLU A O 1
ATOM 765 N N . LEU A 1 100 ? 11.967 -6.116 1.331 1.00 98.50 100 LEU A N 1
ATOM 766 C CA . LEU A 1 100 ? 11.159 -5.056 1.922 1.00 98.50 100 LEU A CA 1
ATOM 767 C C . LEU A 1 100 ? 11.442 -4.908 3.426 1.00 98.50 100 LEU A C 1
ATOM 769 O O . LEU A 1 100 ? 11.746 -5.894 4.103 1.00 98.50 100 LEU A O 1
ATOM 773 N N . PRO A 1 101 ? 11.279 -3.692 3.990 1.00 98.06 101 PRO A N 1
ATOM 774 C CA . PRO A 1 101 ? 11.344 -3.491 5.432 1.00 98.06 101 PRO A CA 1
ATOM 775 C C . PRO A 1 101 ? 10.466 -4.499 6.181 1.00 98.06 101 PRO A C 1
ATOM 777 O O . PRO A 1 101 ? 9.259 -4.588 5.950 1.00 98.06 101 PRO A O 1
ATOM 780 N N . THR A 1 102 ? 11.070 -5.251 7.103 1.00 97.25 102 THR A N 1
ATOM 781 C CA . THR A 1 102 ? 10.401 -6.367 7.793 1.00 97.25 102 THR A CA 1
ATOM 782 C C . THR A 1 102 ? 9.169 -5.929 8.583 1.00 97.25 102 THR A C 1
ATOM 784 O O . THR A 1 102 ? 8.219 -6.699 8.700 1.00 97.25 102 THR A O 1
ATOM 787 N N . CYS A 1 103 ? 9.133 -4.677 9.054 1.00 97.38 103 CYS A N 1
ATOM 788 C CA . CYS A 1 103 ? 7.979 -4.081 9.733 1.00 97.38 103 CYS A CA 1
ATOM 789 C C . CYS A 1 103 ? 6.700 -4.036 8.878 1.00 97.38 103 CYS A C 1
ATOM 791 O O . CYS A 1 103 ? 5.608 -3.927 9.434 1.00 97.38 103 CYS A O 1
ATOM 793 N N . LEU A 1 104 ? 6.812 -4.131 7.550 1.00 98.06 104 LEU A N 1
ATOM 794 C CA . LEU A 1 104 ? 5.667 -4.136 6.640 1.00 98.06 104 LEU A CA 1
ATOM 795 C C . LEU A 1 104 ? 4.997 -5.510 6.537 1.00 98.06 104 LEU A C 1
ATOM 797 O O . LEU A 1 104 ? 3.842 -5.579 6.125 1.00 98.06 104 LEU A O 1
ATOM 801 N N . HIS A 1 105 ? 5.702 -6.597 6.879 1.00 98.12 105 HIS A N 1
ATOM 802 C CA . HIS A 1 105 ? 5.211 -7.975 6.734 1.00 98.12 105 HIS A CA 1
ATOM 803 C C . HIS A 1 105 ? 4.598 -8.268 5.344 1.00 98.12 105 HIS A C 1
ATOM 805 O O . HIS A 1 105 ? 3.580 -8.951 5.227 1.00 98.12 105 HIS A O 1
ATOM 811 N N . TYR A 1 106 ? 5.210 -7.737 4.278 1.00 97.88 106 TYR A N 1
ATOM 812 C CA . TYR A 1 106 ? 4.637 -7.706 2.926 1.00 97.88 106 TYR A CA 1
ATOM 813 C C . TYR A 1 106 ? 5.457 -8.510 1.895 1.00 97.88 106 TYR A C 1
ATOM 815 O O . TYR A 1 106 ? 5.731 -8.031 0.800 1.00 97.88 106 TYR A O 1
ATOM 823 N N . SER A 1 107 ? 5.839 -9.749 2.228 1.00 97.56 107 SER A N 1
ATOM 824 C CA . SER A 1 107 ? 6.631 -10.645 1.352 1.00 97.56 107 SER A CA 1
ATOM 825 C C . SER A 1 107 ? 5.995 -12.032 1.141 1.00 97.56 107 SER A 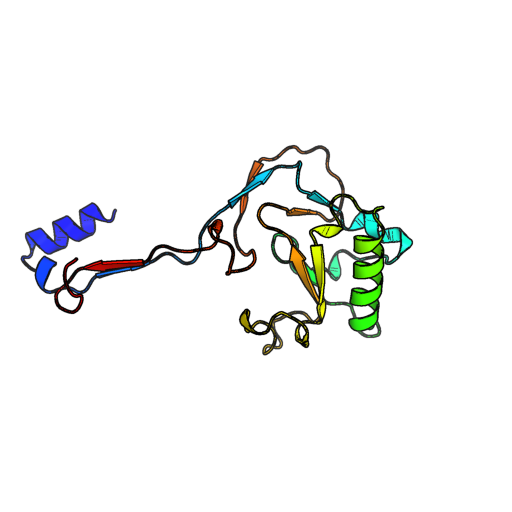C 1
ATOM 827 O O . SER A 1 107 ? 5.998 -12.575 0.029 1.00 97.56 107 SER A O 1
ATOM 829 N N . GLU A 1 108 ? 5.381 -12.583 2.192 1.00 96.94 108 GLU A N 1
ATOM 830 C CA . GLU A 1 108 ? 4.994 -13.999 2.321 1.00 96.94 108 GLU A CA 1
ATOM 831 C C . GLU A 1 108 ? 3.670 -14.371 1.627 1.00 96.94 108 GLU A C 1
ATOM 833 O O . GLU A 1 108 ? 2.771 -14.983 2.206 1.00 96.94 108 GLU A O 1
ATOM 838 N N . SER A 1 109 ? 3.503 -13.989 0.361 1.00 98.12 109 SER A N 1
ATOM 839 C CA . SER A 1 109 ? 2.363 -14.423 -0.451 1.00 98.12 109 SER A CA 1
ATOM 840 C C . SER A 1 109 ? 2.700 -14.478 -1.936 1.00 98.12 109 SER A C 1
ATOM 842 O O . SER A 1 109 ? 3.367 -13.596 -2.474 1.00 98.12 109 SER A O 1
ATOM 844 N N . TYR A 1 110 ? 2.164 -15.482 -2.638 1.00 96.38 110 TYR A N 1
ATOM 845 C CA . TYR A 1 110 ? 2.251 -15.570 -4.104 1.00 96.38 110 TYR A CA 1
ATOM 846 C C . TYR A 1 110 ? 1.487 -14.435 -4.808 1.00 96.38 110 TYR A C 1
ATOM 848 O O . TYR A 1 110 ? 1.732 -14.138 -5.979 1.00 96.38 110 TYR A O 1
ATOM 856 N N . ARG A 1 111 ? 0.530 -13.808 -4.109 1.00 97.44 111 ARG A N 1
ATOM 857 C CA . ARG A 1 111 ? -0.247 -12.682 -4.640 1.00 97.44 111 ARG A CA 1
ATOM 858 C C . ARG A 1 111 ? 0.555 -11.384 -4.653 1.00 97.44 111 ARG A C 1
ATOM 860 O O . ARG A 1 111 ? 0.205 -10.498 -5.422 1.00 97.44 111 ARG A O 1
ATOM 867 N N . ILE A 1 112 ? 1.614 -11.291 -3.848 1.00 98.12 112 ILE A N 1
ATOM 868 C CA . ILE A 1 112 ? 2.524 -10.144 -3.833 1.00 98.12 112 ILE A CA 1
ATOM 869 C C . ILE A 1 112 ? 3.491 -10.297 -5.017 1.00 98.12 112 ILE A C 1
ATOM 871 O O . ILE A 1 112 ? 4.173 -11.327 -5.114 1.00 98.12 112 ILE A O 1
ATOM 875 N N . PRO A 1 113 ? 3.525 -9.332 -5.956 1.00 97.94 113 PRO A N 1
ATOM 876 C CA . PRO A 1 113 ? 4.454 -9.361 -7.084 1.00 97.94 113 PRO A CA 1
ATOM 877 C C . PRO A 1 113 ? 5.918 -9.351 -6.623 1.00 97.94 113 PRO A C 1
ATOM 879 O O . PRO A 1 113 ? 6.204 -8.845 -5.541 1.00 97.94 113 PRO A O 1
ATOM 882 N N . PRO A 1 114 ? 6.845 -9.909 -7.421 1.00 98.31 114 PRO A N 1
ATOM 883 C CA . PRO A 1 114 ? 8.244 -10.060 -7.015 1.00 98.31 114 PRO A CA 1
ATOM 884 C C . PRO A 1 114 ? 8.954 -8.724 -6.772 1.00 98.31 114 PRO A C 1
ATOM 886 O O . PRO A 1 114 ? 9.915 -8.685 -6.014 1.00 98.31 114 PRO A O 1
ATOM 889 N N . ILE A 1 115 ? 8.488 -7.638 -7.395 1.00 98.81 115 ILE A N 1
ATOM 890 C CA . ILE A 1 115 ? 9.106 -6.317 -7.296 1.00 98.81 115 ILE A CA 1
ATOM 891 C C . ILE A 1 115 ? 8.095 -5.321 -6.749 1.00 98.81 115 ILE A C 1
ATOM 893 O O . ILE A 1 115 ? 7.008 -5.160 -7.312 1.00 98.81 115 ILE A O 1
ATOM 897 N N . ILE A 1 116 ? 8.490 -4.610 -5.696 1.00 98.75 116 ILE A N 1
ATOM 898 C CA . ILE A 1 116 ? 7.680 -3.596 -5.028 1.00 98.75 116 ILE A CA 1
ATOM 899 C C . ILE A 1 116 ? 8.461 -2.281 -4.970 1.00 98.75 116 ILE A C 1
ATOM 901 O O . ILE A 1 116 ? 9.624 -2.244 -4.580 1.00 98.75 116 ILE A O 1
ATOM 905 N N . GLY A 1 117 ? 7.818 -1.190 -5.373 1.00 98.69 117 GLY A N 1
ATOM 906 C CA . GLY A 1 117 ? 8.326 0.169 -5.260 1.00 98.69 117 GLY A CA 1
ATOM 907 C C . GLY A 1 117 ? 7.583 0.933 -4.174 1.00 98.69 117 GLY A C 1
ATOM 908 O O . GLY A 1 117 ? 6.357 1.064 -4.229 1.00 98.69 117 GLY A O 1
ATOM 909 N N . LEU A 1 118 ? 8.334 1.452 -3.205 1.00 98.56 118 LEU A N 1
ATOM 910 C CA . LEU A 1 118 ? 7.821 2.315 -2.147 1.00 98.56 118 LEU A CA 1
ATOM 911 C C . LEU A 1 118 ? 8.142 3.767 -2.491 1.00 98.56 118 LEU A C 1
ATOM 913 O O . LEU A 1 118 ? 9.313 4.108 -2.677 1.00 98.56 118 LEU A O 1
ATOM 917 N N . ILE A 1 119 ? 7.111 4.612 -2.570 1.00 98.19 119 ILE A N 1
ATOM 918 C CA . ILE A 1 119 ? 7.270 6.047 -2.809 1.00 98.19 119 ILE A CA 1
ATOM 919 C C . ILE A 1 119 ? 7.018 6.872 -1.545 1.00 98.19 119 ILE A C 1
ATOM 921 O O . ILE A 1 119 ? 6.230 6.492 -0.678 1.00 98.19 119 ILE A O 1
ATOM 925 N N . GLY A 1 120 ? 7.676 8.025 -1.450 1.00 97.38 120 GLY A N 1
ATOM 926 C CA . GLY A 1 120 ? 7.482 8.987 -0.371 1.00 97.38 120 GLY A CA 1
ATOM 927 C C . GLY A 1 120 ? 6.041 9.502 -0.251 1.00 97.38 120 GLY A C 1
ATOM 928 O O . GLY A 1 120 ? 5.293 9.591 -1.226 1.00 97.38 120 GLY A O 1
ATOM 929 N N . GLU A 1 121 ? 5.665 9.897 0.965 1.00 97.00 121 GLU A N 1
ATOM 930 C CA . GLU A 1 121 ? 4.325 10.389 1.304 1.00 97.00 121 GLU A CA 1
ATOM 931 C C . GLU A 1 121 ? 3.861 11.544 0.390 1.00 97.00 121 GLU A C 1
ATOM 933 O O . GLU A 1 121 ? 4.537 12.567 0.211 1.00 97.00 121 GLU A O 1
ATOM 938 N N . GLY A 1 122 ? 2.670 11.384 -0.195 1.00 96.38 122 GLY A N 1
ATOM 939 C CA . GLY A 1 122 ? 2.039 12.382 -1.063 1.00 96.38 122 GLY A CA 1
ATOM 940 C C . GLY A 1 122 ? 2.644 12.498 -2.469 1.00 96.38 122 GLY A C 1
ATOM 941 O O . GLY A 1 122 ? 2.227 13.373 -3.232 1.00 96.38 122 GLY A O 1
ATOM 942 N N . TYR A 1 123 ? 3.613 11.648 -2.825 1.00 97.00 123 TYR A N 1
ATOM 943 C CA . TYR A 1 123 ? 4.086 11.501 -4.202 1.00 97.00 123 TYR A CA 1
ATOM 944 C C . TYR A 1 123 ? 3.232 10.493 -4.978 1.00 97.00 123 TYR A C 1
ATOM 946 O O . TYR A 1 123 ? 2.612 9.604 -4.394 1.00 97.00 123 TYR A O 1
ATOM 954 N N . LYS A 1 124 ? 3.199 10.628 -6.305 1.00 95.88 124 LYS A N 1
ATOM 955 C CA . LYS A 1 124 ? 2.584 9.656 -7.213 1.00 95.88 124 LYS A CA 1
ATOM 956 C C . LYS A 1 124 ? 3.595 9.171 -8.245 1.00 95.88 124 LYS A C 1
ATOM 958 O O . LYS A 1 124 ? 4.542 9.870 -8.602 1.00 95.88 124 LYS A O 1
ATOM 963 N N . ILE A 1 125 ? 3.328 7.980 -8.744 1.00 95.88 125 ILE A N 1
ATOM 964 C CA . ILE A 1 125 ? 4.017 7.326 -9.845 1.00 95.88 125 ILE A CA 1
ATOM 965 C C . ILE A 1 125 ? 3.067 7.325 -11.033 1.00 95.88 125 ILE A C 1
ATOM 967 O O . ILE A 1 125 ? 1.912 6.905 -10.923 1.00 95.88 125 ILE A O 1
ATOM 971 N N . GLU A 1 126 ? 3.553 7.775 -12.177 1.00 94.31 126 GLU A N 1
ATOM 972 C CA . GLU A 1 126 ? 2.815 7.711 -13.431 1.00 94.31 126 GLU A CA 1
ATOM 973 C C . GLU A 1 126 ? 3.688 7.073 -14.507 1.00 94.31 126 GLU A C 1
ATOM 975 O O . GLU A 1 126 ? 4.909 7.217 -14.514 1.00 94.31 126 GLU A O 1
ATOM 980 N N . MET A 1 127 ? 3.069 6.345 -15.435 1.00 93.50 127 MET A N 1
ATOM 981 C CA . MET A 1 127 ? 3.823 5.698 -16.508 1.00 93.50 127 MET A CA 1
ATOM 982 C C . MET A 1 127 ? 4.460 6.740 -17.435 1.00 93.50 127 MET A C 1
ATOM 984 O O . MET A 1 127 ? 5.628 6.621 -17.789 1.00 93.50 127 MET A O 1
ATOM 988 N N . LYS A 1 128 ? 3.685 7.761 -17.822 1.00 92.50 128 LYS A N 1
ATOM 989 C CA . LYS A 1 128 ? 4.089 8.795 -18.777 1.00 92.50 128 LYS A CA 1
ATOM 990 C C . LYS A 1 128 ? 3.651 10.169 -18.316 1.00 92.50 128 LYS A C 1
ATOM 992 O O . LYS A 1 128 ? 2.610 10.309 -17.672 1.00 92.50 128 LYS A O 1
ATOM 997 N N . ARG A 1 129 ? 4.399 11.187 -18.720 1.00 89.12 129 ARG A N 1
ATOM 998 C CA . ARG A 1 129 ? 4.079 12.580 -18.454 1.00 89.12 129 ARG A CA 1
ATOM 999 C C . ARG A 1 129 ? 2.796 12.977 -19.172 1.00 89.12 129 ARG A C 1
ATOM 1001 O O . ARG A 1 129 ? 2.687 12.891 -20.395 1.00 89.12 129 ARG A O 1
ATOM 1008 N N . SER A 1 130 ? 1.830 13.467 -18.404 1.00 84.69 130 SER A N 1
ATOM 1009 C CA . SER A 1 130 ? 0.598 14.044 -18.932 1.00 84.69 130 SER A CA 1
ATOM 1010 C C . SER A 1 130 ? 0.565 15.562 -18.709 1.00 84.69 130 SER A C 1
ATOM 1012 O O . SER A 1 130 ? 1.305 16.104 -17.891 1.00 84.69 130 SER A O 1
ATOM 1014 N N . LYS A 1 131 ? -0.277 16.272 -19.471 1.00 80.19 131 LYS A N 1
ATOM 1015 C CA . LYS A 1 131 ? -0.544 17.710 -19.258 1.00 80.19 131 LYS A CA 1
ATOM 1016 C C . LYS A 1 131 ? -1.633 17.963 -18.207 1.00 80.19 131 LYS A C 1
ATOM 1018 O O . LYS A 1 131 ? -2.055 19.107 -18.045 1.00 80.19 131 LYS A O 1
ATOM 1023 N N . ARG A 1 132 ? -2.151 16.912 -17.564 1.00 77.75 132 ARG A N 1
ATOM 1024 C CA . ARG A 1 132 ? -3.161 17.062 -16.515 1.00 77.75 132 ARG A CA 1
ATOM 1025 C C . ARG A 1 132 ? -2.494 17.645 -15.267 1.00 77.75 132 ARG A C 1
ATOM 1027 O O . ARG A 1 132 ? -1.295 17.479 -15.077 1.00 77.75 132 ARG A O 1
ATOM 1034 N N . ASN A 1 133 ? -3.278 18.429 -14.533 1.00 75.12 133 ASN A N 1
ATOM 1035 C CA . ASN A 1 133 ? -2.933 19.014 -13.240 1.00 75.12 133 ASN A CA 1
ATOM 1036 C C . ASN A 1 133 ? -4.085 18.682 -12.286 1.00 75.12 133 ASN A C 1
ATOM 1038 O O . ASN A 1 133 ? -4.956 19.511 -12.026 1.00 75.12 133 ASN A O 1
ATOM 1042 N N . GLU A 1 134 ? -4.131 17.436 -11.846 1.00 83.31 134 GLU A N 1
ATOM 1043 C CA . GLU A 1 134 ? -5.107 16.891 -10.921 1.00 83.31 134 GLU A CA 1
ATOM 1044 C C . GLU A 1 134 ? -4.527 16.886 -9.501 1.00 83.31 134 GLU A C 1
ATOM 1046 O O . GLU A 1 134 ? -3.377 16.522 -9.246 1.00 83.31 134 GLU A O 1
ATOM 1051 N N . CYS A 1 135 ? -5.349 17.327 -8.556 1.00 91.06 135 CYS A N 1
ATOM 1052 C CA . CYS A 1 135 ? -5.103 17.156 -7.135 1.00 91.06 135 CYS A CA 1
ATOM 1053 C C . CYS A 1 135 ? -6.209 16.273 -6.563 1.00 91.06 135 CYS A C 1
ATOM 1055 O O . CYS A 1 135 ? -7.367 16.387 -6.966 1.00 91.06 135 CYS A O 1
ATOM 1057 N N . GLY A 1 136 ? -5.866 15.420 -5.606 1.00 92.94 136 GLY A N 1
ATOM 1058 C CA . GLY A 1 136 ? -6.806 14.499 -4.977 1.00 92.94 136 GLY A CA 1
ATOM 1059 C C . GLY A 1 136 ? -6.310 14.005 -3.624 1.00 92.94 136 GLY A C 1
ATOM 1060 O O . GLY A 1 136 ? -5.337 14.523 -3.079 1.00 92.94 136 GLY A O 1
ATOM 1061 N N . GLY A 1 137 ? -6.986 12.995 -3.083 1.00 94.19 137 GLY A N 1
ATOM 1062 C CA . GLY A 1 137 ? -6.533 12.238 -1.917 1.00 94.19 137 GLY A CA 1
ATOM 1063 C C . GLY A 1 137 ? -6.029 10.861 -2.339 1.00 94.19 137 GLY A C 1
ATOM 1064 O O . GLY A 1 137 ? -6.584 10.265 -3.259 1.00 94.19 137 GLY A O 1
ATOM 1065 N N . ALA A 1 138 ? -4.988 10.365 -1.680 1.00 95.50 138 ALA A N 1
ATOM 1066 C CA . ALA A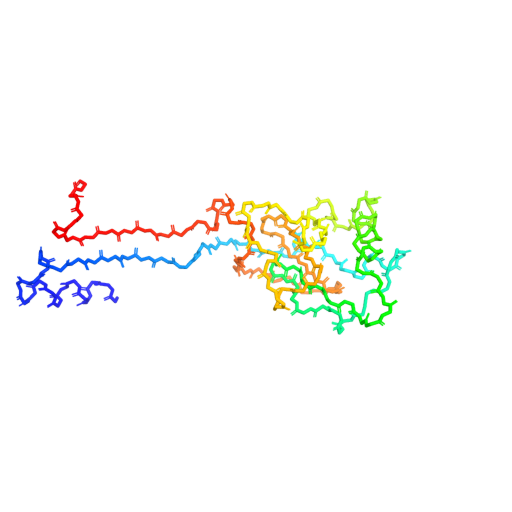 1 138 ? -4.504 9.000 -1.838 1.00 95.50 138 ALA A CA 1
ATOM 1067 C C . ALA A 1 138 ? -4.130 8.381 -0.484 1.00 95.50 138 ALA A C 1
ATOM 1069 O O . ALA A 1 138 ? -3.894 9.076 0.506 1.00 95.50 138 ALA A O 1
ATOM 1070 N N . HIS A 1 139 ? -4.056 7.055 -0.465 1.00 97.94 139 HIS A N 1
ATOM 1071 C CA . HIS A 1 139 ? -3.668 6.230 0.676 1.00 97.94 139 HIS A CA 1
ATOM 1072 C C . HIS A 1 139 ? -3.002 4.941 0.180 1.00 97.94 139 HIS A C 1
ATOM 1074 O O . HIS A 1 139 ? -3.053 4.641 -1.012 1.00 97.94 139 HIS A O 1
ATOM 1080 N N . GLY A 1 140 ? -2.381 4.181 1.086 1.00 97.44 140 GLY A N 1
ATOM 1081 C CA . GLY A 1 140 ? -1.604 2.974 0.758 1.00 97.44 140 GLY A CA 1
ATOM 1082 C C . GLY A 1 140 ? -0.087 3.192 0.718 1.00 97.44 140 GLY A C 1
ATOM 1083 O O . GLY A 1 140 ? 0.638 2.334 0.224 1.00 97.44 140 GLY A O 1
ATOM 1084 N N . TYR A 1 141 ? 0.382 4.344 1.208 1.00 98.12 141 TYR A N 1
ATOM 1085 C CA . TYR A 1 141 ? 1.801 4.595 1.472 1.00 98.12 141 TYR A CA 1
ATOM 1086 C C . TYR A 1 141 ? 2.285 3.767 2.677 1.00 98.12 141 TYR A C 1
ATOM 1088 O O . TYR A 1 141 ? 1.505 3.034 3.287 1.00 98.12 141 TYR A O 1
ATOM 1096 N N . ASP A 1 142 ? 3.563 3.917 3.040 1.00 97.81 142 ASP A N 1
ATOM 1097 C CA . ASP A 1 142 ? 4.136 3.323 4.254 1.00 97.81 142 ASP A CA 1
ATOM 1098 C C . ASP A 1 142 ? 3.233 3.579 5.478 1.00 97.81 142 ASP A C 1
ATOM 1100 O O . ASP A 1 142 ? 2.825 4.713 5.754 1.00 97.81 142 ASP A O 1
ATOM 1104 N N . ASN A 1 143 ? 2.907 2.512 6.208 1.00 97.19 143 ASN A N 1
ATOM 1105 C CA . ASN A 1 143 ? 2.011 2.563 7.361 1.00 97.19 143 ASN A CA 1
ATOM 1106 C C . ASN A 1 143 ? 2.613 3.326 8.555 1.00 97.19 143 ASN A C 1
ATOM 1108 O O . ASN A 1 143 ? 1.882 3.684 9.481 1.00 97.19 143 ASN A O 1
ATOM 1112 N N . ALA A 1 144 ? 3.919 3.610 8.539 1.00 97.06 144 ALA A N 1
ATOM 1113 C CA . ALA A 1 144 ? 4.580 4.452 9.526 1.00 97.06 144 ALA A CA 1
ATOM 1114 C C . ALA A 1 144 ? 4.228 5.942 9.374 1.00 97.06 144 ALA A C 1
ATOM 1116 O O . ALA A 1 144 ? 4.328 6.698 10.350 1.00 97.06 144 ALA A O 1
ATOM 1117 N N . PHE A 1 145 ? 3.800 6.379 8.183 1.00 97.62 145 PHE A N 1
ATOM 1118 C CA . PHE A 1 145 ? 3.443 7.773 7.945 1.00 97.62 145 PHE A CA 1
ATOM 1119 C C . PHE A 1 145 ? 2.249 8.204 8.793 1.00 97.62 145 PHE A C 1
ATOM 1121 O O . PHE A 1 145 ? 1.236 7.512 8.896 1.00 97.62 145 PHE A O 1
ATOM 1128 N N . PHE A 1 146 ? 2.348 9.397 9.386 1.00 97.44 146 PHE A N 1
ATOM 1129 C CA . PHE A 1 146 ? 1.289 9.922 10.244 1.00 97.44 146 PHE A CA 1
ATOM 1130 C C . PHE A 1 146 ? -0.032 10.071 9.483 1.00 97.44 146 PHE A C 1
ATOM 1132 O O . PHE A 1 146 ? -1.082 9.748 10.033 1.00 97.44 146 PHE A O 1
ATOM 1139 N N . SER A 1 147 ? 0.017 10.478 8.210 1.00 97.81 147 SER A N 1
ATOM 1140 C CA . SER A 1 147 ? -1.184 10.610 7.382 1.00 97.81 147 SER A CA 1
ATOM 1141 C C . SER A 1 147 ? -1.879 9.284 7.078 1.00 97.81 147 SER A C 1
ATOM 1143 O O . SER A 1 147 ? -3.052 9.315 6.730 1.00 97.81 147 SER A O 1
ATOM 1145 N N . MET A 1 148 ? -1.197 8.138 7.211 1.00 98.19 148 MET A N 1
ATOM 1146 C CA . MET A 1 148 ? -1.760 6.799 6.984 1.00 98.19 148 MET A CA 1
ATOM 1147 C C . MET A 1 148 ? -2.346 6.174 8.250 1.00 98.19 148 MET A C 1
ATOM 1149 O O . MET A 1 148 ? -3.012 5.140 8.167 1.00 98.19 148 MET A O 1
ATOM 1153 N N . ARG A 1 149 ? -2.153 6.800 9.416 1.00 97.62 149 ARG A N 1
ATOM 1154 C CA . ARG A 1 149 ? -2.753 6.334 10.667 1.00 97.62 149 ARG A CA 1
ATOM 1155 C C . ARG A 1 149 ? -4.271 6.459 10.612 1.00 97.62 149 ARG A C 1
ATOM 1157 O O . ARG A 1 149 ? -4.816 7.407 10.052 1.00 97.62 149 ARG A O 1
ATOM 1164 N N . THR A 1 150 ? -4.940 5.492 11.225 1.00 96.50 150 THR A N 1
ATOM 1165 C CA . THR A 1 150 ? -6.398 5.399 11.262 1.00 96.50 150 THR A CA 1
ATOM 1166 C C . THR A 1 150 ? -6.966 5.818 12.618 1.00 96.50 150 THR A C 1
ATOM 1168 O O . THR A 1 150 ? -6.233 5.974 13.597 1.00 96.50 150 THR A O 1
ATOM 1171 N N . ILE A 1 151 ? -8.284 6.001 12.679 1.00 96.19 151 ILE A N 1
ATOM 1172 C CA . ILE A 1 151 ? -9.007 6.260 13.922 1.00 96.19 151 ILE A CA 1
ATOM 1173 C C . ILE A 1 151 ? -9.250 4.962 14.696 1.00 96.19 151 ILE A C 1
ATOM 1175 O O . ILE A 1 151 ? -9.495 3.902 14.116 1.00 96.19 151 ILE A O 1
ATOM 1179 N N . PHE A 1 152 ? -9.254 5.080 16.020 1.00 96.50 152 PHE A N 1
ATOM 1180 C CA . PHE A 1 152 ? -9.719 4.051 16.937 1.00 96.50 152 PHE A CA 1
ATOM 1181 C C . PHE A 1 152 ? -10.377 4.745 18.130 1.00 96.50 152 PHE A C 1
ATOM 1183 O O . PHE A 1 152 ? -9.719 5.482 18.862 1.00 96.50 152 PHE A O 1
ATOM 1190 N N . ALA A 1 153 ? -11.677 4.544 18.303 1.00 94.50 153 ALA A N 1
ATOM 1191 C CA . ALA A 1 153 ? -12.435 5.065 19.430 1.00 94.50 153 ALA A CA 1
ATOM 1192 C C . ALA A 1 153 ? -13.354 3.973 19.970 1.00 94.50 153 ALA A C 1
ATOM 1194 O O . ALA A 1 153 ? -13.930 3.195 19.211 1.00 94.50 153 ALA A O 1
ATOM 1195 N N . THR A 1 154 ? -13.495 3.917 21.287 1.00 95.25 154 THR A N 1
ATOM 1196 C CA . THR A 1 154 ? -14.247 2.863 21.966 1.00 95.25 154 THR A CA 1
ATOM 1197 C C . THR A 1 154 ? -15.228 3.456 22.957 1.00 95.25 154 THR A C 1
ATOM 1199 O O . THR A 1 154 ? -14.918 4.450 23.608 1.00 95.25 154 THR A O 1
ATOM 1202 N N . HIS A 1 155 ? -16.382 2.816 23.101 1.00 94.50 155 HIS A N 1
ATOM 1203 C CA . HIS A 1 155 ? -17.386 3.123 24.119 1.00 94.50 155 HIS A CA 1
ATOM 1204 C C . HIS A 1 155 ? -17.981 1.824 24.657 1.00 94.50 155 HIS A C 1
ATOM 1206 O O . HIS A 1 155 ? -18.095 0.852 23.909 1.00 94.50 155 HIS A O 1
ATOM 1212 N N . GLY A 1 156 ? -18.377 1.812 25.924 1.00 94.44 156 GLY A N 1
ATOM 1213 C CA . GLY A 1 156 ? -19.111 0.706 26.531 1.00 94.44 156 GLY A CA 1
ATOM 1214 C C . GLY A 1 156 ? -18.377 0.025 27.687 1.00 94.44 156 GLY A C 1
ATOM 1215 O O . GLY A 1 156 ? -17.229 0.347 27.996 1.00 94.44 156 GLY A O 1
ATOM 1216 N N . PRO A 1 157 ? -19.031 -0.954 28.326 1.00 94.31 157 PRO A N 1
ATOM 1217 C CA . PRO A 1 157 ? -18.713 -1.387 29.687 1.00 94.31 157 PRO A CA 1
ATOM 1218 C C . PRO A 1 157 ? -17.384 -2.138 29.813 1.00 94.31 157 PRO A C 1
ATOM 1220 O O . PRO A 1 157 ? -16.882 -2.326 30.920 1.00 94.31 157 PRO A O 1
ATOM 1223 N N . ARG A 1 158 ? -16.807 -2.609 28.700 1.00 94.38 158 ARG A N 1
ATOM 1224 C CA . ARG A 1 158 ? -15.487 -3.261 28.694 1.00 94.38 158 ARG A CA 1
ATOM 1225 C C . ARG A 1 158 ? -14.327 -2.317 28.417 1.00 94.38 158 ARG A C 1
ATOM 1227 O O . ARG A 1 158 ? -13.182 -2.753 28.510 1.00 94.38 158 ARG A O 1
ATOM 1234 N N . PHE A 1 159 ? -14.600 -1.065 28.079 1.00 92.62 159 PHE A N 1
ATOM 1235 C CA . PHE A 1 159 ? -13.570 -0.064 27.869 1.00 92.62 159 PHE A CA 1
ATOM 1236 C C . PHE A 1 159 ? -13.573 0.877 29.065 1.00 92.62 159 PHE A C 1
ATOM 1238 O O . PHE A 1 159 ? -14.608 1.425 29.432 1.00 92.62 159 PHE A O 1
ATOM 1245 N N . SER A 1 160 ? -12.417 1.027 29.707 1.00 75.62 160 SER A N 1
ATOM 1246 C CA . SER A 1 160 ? -12.237 2.001 30.779 1.00 75.62 160 SER A CA 1
ATOM 1247 C C . SER A 1 160 ? -12.636 3.376 30.245 1.00 75.62 160 SER A C 1
ATOM 1249 O O . SER A 1 160 ? -12.102 3.801 29.219 1.00 75.62 160 SER A O 1
ATOM 1251 N N . GLY A 1 161 ? -13.580 4.046 30.911 1.00 62.00 161 GLY A N 1
ATOM 1252 C CA . GLY A 1 161 ? -13.917 5.428 30.584 1.00 62.00 161 GLY A CA 1
ATOM 1253 C C . GLY A 1 161 ? -12.659 6.295 30.646 1.00 62.00 161 GLY A C 1
ATOM 1254 O O . GLY A 1 161 ? -11.876 6.167 31.590 1.00 62.00 161 GLY A O 1
ATOM 1255 N N . TRP A 1 162 ? -12.454 7.109 29.611 1.00 45.69 162 TRP A N 1
ATOM 1256 C CA . TRP A 1 162 ? -11.488 8.208 29.631 1.00 45.69 162 TRP A CA 1
ATOM 1257 C C . TRP A 1 162 ? -12.027 9.361 30.474 1.00 45.69 162 TRP A C 1
ATOM 1259 O O . TRP A 1 162 ? -13.255 9.605 30.403 1.00 45.69 162 TRP A O 1
#

Sequence (162 aa):
MLGRLIAGLEARGMFEDVNIILVGDHGMVGTCDRKLVFLEELAPWIELKSDWVLSMTPLLAIRPPDGVSPDEVVAKMNEGLGSGKVKNGEYLKMYLKEELPTCLHYSESYRIPPIIGLIGEGYKIEMKRSKRNECGGAHGYDNAFFSMRTIFATHGPRFSGW